Protein AF-A0A829WAQ4-F1 (afdb_monomer_lite)

Foldseek 3Di:
DDDDQDEEEFECPVHLLVRLVVCVVVVGLDYHYDQPDPVDDDGDDDDPCRVVSNVVSNVVSPHD

Sequence (64 aa):
MKELSIGTHLSVAKGYAALAKDAVQIGANTFQLFIRNPRRARAKELKPGEIETFLDILQKHGWS

Organism: NCBI:txid1531

Secondary structure (DSSP, 8-state):
-PPP--EEE---TT-HHHHHHHHHHTT-SEEE--SB-TT-SPBPPPPTTHHHHHHHHHHHTT--

pLDDT: mean 91.69, std 7.32, range [57.19, 98.19]

Radius of gyration: 12.55 Å; chains: 1; bounding box: 34×22×32 Å

Structure (mmCIF, N/CA/C/O backbone):
data_AF-A0A829WAQ4-F1
#
_entry.id   AF-A0A829WAQ4-F1
#
loop_
_atom_site.group_PDB
_atom_site.id
_atom_site.type_symbol
_atom_site.label_atom_id
_atom_site.label_alt_id
_atom_site.label_comp_id
_atom_site.label_asym_id
_atom_site.label_entity_id
_atom_site.label_seq_id
_atom_site.pdbx_PDB_ins_code
_atom_site.Cartn_x
_atom_site.Cartn_y
_atom_site.Cartn_z
_atom_site.occupancy
_atom_site.B_iso_or_equiv
_atom_site.auth_seq_id
_atom_site.auth_comp_id
_atom_site.auth_asym_id
_atom_site.auth_atom_id
_atom_site.pdbx_PDB_model_num
ATOM 1 N N . MET A 1 1 ? -14.224 13.730 14.428 1.00 57.19 1 MET A N 1
ATOM 2 C CA . MET A 1 1 ? -12.839 13.543 14.917 1.00 57.19 1 MET A CA 1
ATOM 3 C C . MET A 1 1 ? -12.005 13.071 13.741 1.00 57.19 1 MET A C 1
ATOM 5 O O . MET A 1 1 ? -12.527 12.286 12.961 1.00 57.19 1 MET A O 1
ATOM 9 N N . LYS A 1 2 ? -10.787 13.588 13.552 1.00 74.94 2 LYS A N 1
ATOM 10 C CA . LYS A 1 2 ? -9.908 13.133 12.465 1.00 74.94 2 LYS A CA 1
ATOM 11 C C . LYS A 1 2 ? -9.352 11.758 12.840 1.00 74.94 2 LYS A C 1
ATOM 13 O O . LYS A 1 2 ? -8.873 11.598 13.960 1.00 74.94 2 LYS A O 1
ATOM 18 N N . GLU A 1 3 ? -9.465 10.788 11.944 1.00 85.25 3 GLU A N 1
ATOM 19 C CA . GLU A 1 3 ? -8.915 9.450 12.160 1.00 85.25 3 GLU A CA 1
ATOM 20 C C . GLU A 1 3 ? -7.381 9.517 12.259 1.00 85.25 3 GLU A C 1
ATOM 22 O O . GLU A 1 3 ? -6.740 10.290 11.539 1.00 85.25 3 GLU A O 1
ATOM 27 N N . LEU A 1 4 ? -6.786 8.765 13.192 1.00 92.81 4 LEU A N 1
ATOM 28 C CA . LEU A 1 4 ? -5.330 8.682 13.321 1.00 92.81 4 LEU A CA 1
ATOM 29 C C . LEU A 1 4 ? -4.769 7.846 12.172 1.00 92.81 4 LEU A C 1
ATOM 31 O O . LEU A 1 4 ? -5.238 6.737 11.935 1.00 92.81 4 LEU A O 1
ATOM 35 N N . SER A 1 5 ? -3.736 8.352 11.503 1.00 94.62 5 SER A N 1
ATOM 36 C CA . SER A 1 5 ? -3.028 7.609 10.462 1.00 94.62 5 SER A CA 1
ATOM 37 C C . SER A 1 5 ? -2.040 6.626 11.096 1.00 94.62 5 SER A C 1
ATOM 39 O O . SER A 1 5 ? -1.002 7.040 11.614 1.00 94.62 5 SER A O 1
ATOM 41 N N . ILE A 1 6 ? -2.366 5.335 11.069 1.00 96.25 6 ILE A N 1
ATOM 42 C CA . ILE A 1 6 ? -1.591 4.242 11.659 1.00 96.25 6 ILE A CA 1
ATOM 43 C C . ILE A 1 6 ? -1.241 3.217 10.577 1.00 96.25 6 ILE A C 1
ATOM 45 O O . ILE A 1 6 ? -2.082 2.782 9.788 1.00 96.25 6 ILE A O 1
ATOM 49 N N . GLY A 1 7 ? 0.034 2.839 10.540 1.00 96.50 7 GLY A N 1
ATOM 50 C CA . GLY A 1 7 ? 0.565 1.940 9.531 1.00 96.50 7 GLY A CA 1
ATOM 51 C C . GLY A 1 7 ? 2.024 1.580 9.755 1.00 96.50 7 GLY A C 1
ATOM 52 O O . GLY A 1 7 ? 2.619 1.913 10.778 1.00 96.50 7 GLY A O 1
ATOM 53 N N . THR A 1 8 ? 2.609 0.897 8.774 1.00 98.12 8 THR A N 1
ATOM 54 C CA . THR A 1 8 ? 4.011 0.468 8.807 1.00 98.12 8 THR A CA 1
ATOM 55 C C . THR A 1 8 ? 4.670 0.619 7.439 1.00 98.12 8 THR A C 1
ATOM 57 O O . THR A 1 8 ? 4.042 0.996 6.445 1.00 98.12 8 THR A O 1
ATOM 60 N N . HIS A 1 9 ? 5.967 0.340 7.389 1.00 97.19 9 HIS A N 1
ATOM 61 C CA . HIS A 1 9 ? 6.687 0.238 6.136 1.00 97.19 9 HIS A CA 1
ATOM 62 C C . HIS A 1 9 ? 6.326 -1.070 5.417 1.00 97.19 9 HIS A C 1
ATOM 64 O O . HIS A 1 9 ? 6.556 -2.154 5.953 1.00 97.19 9 HIS A O 1
ATOM 70 N N . LEU A 1 10 ? 5.790 -0.971 4.198 1.00 96.75 10 LEU A N 1
ATOM 71 C CA . LEU A 1 10 ? 5.370 -2.114 3.388 1.00 96.75 10 LEU A CA 1
ATOM 72 C C . LEU A 1 10 ? 6.213 -2.253 2.119 1.00 96.75 10 LEU A C 1
ATOM 74 O O . LEU A 1 10 ? 6.645 -1.281 1.494 1.00 96.75 10 LEU A O 1
ATOM 78 N N . SER A 1 11 ? 6.442 -3.504 1.727 1.00 92.75 11 SER A N 1
ATOM 79 C CA . SER A 1 11 ? 7.237 -3.840 0.550 1.00 92.75 11 SER A CA 1
ATOM 80 C C . SER A 1 11 ? 6.396 -3.796 -0.723 1.00 92.75 11 SER A C 1
ATOM 82 O O . SER A 1 11 ? 5.409 -4.511 -0.853 1.00 92.75 11 SER A O 1
ATOM 84 N N . VAL A 1 12 ? 6.850 -3.042 -1.728 1.00 92.38 12 VAL A N 1
ATOM 85 C CA . VAL A 1 12 ? 6.247 -3.023 -3.077 1.00 92.38 12 VAL A CA 1
ATOM 86 C C . VAL A 1 12 ? 6.815 -4.118 -4.000 1.00 92.38 12 VAL A C 1
ATOM 88 O O . VAL A 1 12 ? 6.502 -4.189 -5.193 1.00 92.38 12 VAL A O 1
ATOM 91 N N . ALA A 1 13 ? 7.660 -5.018 -3.476 1.00 89.56 13 ALA A N 1
ATOM 92 C CA . ALA A 1 13 ? 8.348 -6.033 -4.280 1.00 89.56 13 ALA A CA 1
ATOM 93 C C . ALA A 1 13 ? 7.371 -6.908 -5.087 1.00 89.56 13 ALA A C 1
ATOM 95 O O . ALA A 1 13 ? 7.607 -7.169 -6.270 1.00 89.56 13 ALA A O 1
ATOM 96 N N . LYS A 1 14 ? 6.229 -7.269 -4.488 1.00 91.19 14 LYS A N 1
ATOM 97 C CA . LYS A 1 14 ? 5.168 -8.071 -5.121 1.00 91.19 14 LYS A CA 1
ATOM 98 C C . LYS A 1 14 ? 4.180 -7.256 -5.973 1.00 91.19 14 LYS A C 1
ATOM 100 O O . LYS A 1 14 ? 3.343 -7.850 -6.639 1.00 91.19 14 LYS A O 1
ATOM 105 N N . GLY A 1 15 ? 4.327 -5.930 -6.036 1.00 91.06 15 GLY A N 1
ATOM 106 C CA . GLY A 1 15 ? 3.438 -5.023 -6.778 1.00 91.06 15 GLY A CA 1
ATOM 107 C C . GLY A 1 15 ? 2.491 -4.248 -5.866 1.00 91.06 15 GLY A C 1
ATOM 108 O O . GLY A 1 15 ? 2.355 -4.573 -4.684 1.00 9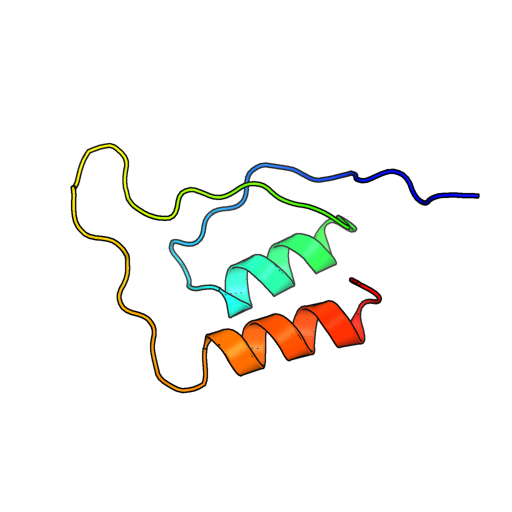1.06 15 GLY A O 1
ATOM 109 N N . TYR A 1 16 ? 1.850 -3.218 -6.413 1.00 94.38 16 TYR A N 1
ATOM 110 C CA . TYR A 1 16 ? 1.026 -2.290 -5.629 1.00 94.38 16 TYR A CA 1
ATOM 111 C C . TYR A 1 16 ? -0.246 -2.951 -5.090 1.00 94.38 16 TYR A C 1
ATOM 113 O O . TYR A 1 16 ? -0.592 -2.757 -3.930 1.00 94.38 16 TYR A O 1
ATOM 121 N N . ALA A 1 17 ? -0.892 -3.819 -5.873 1.00 94.31 17 ALA A N 1
ATOM 122 C CA . ALA A 1 17 ? -2.073 -4.551 -5.412 1.00 94.31 17 ALA A CA 1
ATOM 123 C C . ALA A 1 17 ? -1.773 -5.481 -4.221 1.00 94.31 17 ALA A C 1
ATOM 125 O O . ALA A 1 17 ? -2.604 -5.631 -3.330 1.00 94.31 17 ALA A O 1
ATOM 126 N N . ALA A 1 18 ? -0.585 -6.099 -4.187 1.00 95.25 18 ALA A N 1
ATOM 127 C CA . ALA A 1 18 ? -0.158 -6.901 -3.041 1.00 95.25 18 ALA A CA 1
ATOM 128 C C . ALA A 1 18 ? 0.080 -6.016 -1.809 1.00 95.25 18 ALA A C 1
ATOM 130 O O . ALA A 1 18 ? -0.403 -6.338 -0.733 1.00 95.25 18 ALA A O 1
ATOM 131 N N . LEU A 1 19 ? 0.733 -4.864 -1.995 1.00 96.25 19 LEU A N 1
ATOM 132 C CA . LEU A 1 19 ? 0.946 -3.883 -0.932 1.00 96.25 19 LEU A CA 1
ATOM 133 C C . LEU A 1 19 ? -0.379 -3.376 -0.332 1.00 96.25 19 LEU A C 1
ATOM 135 O O . LEU A 1 19 ? -0.492 -3.293 0.887 1.00 96.25 19 LEU A O 1
ATOM 139 N N . ALA A 1 20 ? -1.391 -3.085 -1.159 1.00 97.19 20 ALA A N 1
ATOM 140 C CA . ALA A 1 20 ? -2.707 -2.664 -0.671 1.00 97.19 20 ALA A CA 1
ATOM 141 C C . ALA A 1 20 ? -3.406 -3.771 0.132 1.00 97.19 20 ALA A C 1
ATOM 143 O O . ALA A 1 20 ? -3.978 -3.498 1.184 1.00 97.19 20 ALA A O 1
ATOM 144 N N . LYS A 1 21 ? -3.322 -5.029 -0.325 1.00 97.44 21 LYS A N 1
ATOM 145 C CA . LYS A 1 21 ? -3.857 -6.182 0.418 1.00 97.44 21 LYS A CA 1
ATOM 146 C C . LYS A 1 21 ? -3.164 -6.358 1.765 1.00 97.44 21 LYS A C 1
ATOM 148 O O . LYS A 1 21 ? -3.853 -6.551 2.759 1.00 97.44 21 LYS A O 1
ATOM 153 N N . ASP A 1 22 ? -1.838 -6.241 1.800 1.00 98.19 22 ASP A N 1
ATOM 154 C CA . ASP A 1 22 ? -1.066 -6.332 3.040 1.00 98.19 22 ASP A CA 1
ATOM 155 C C . ASP A 1 22 ? -1.476 -5.214 4.017 1.00 98.19 22 ASP A C 1
ATOM 157 O O . ASP A 1 22 ? -1.697 -5.487 5.194 1.00 98.19 22 ASP A O 1
ATOM 161 N N . ALA A 1 23 ? -1.650 -3.975 3.532 1.00 98.19 23 ALA A N 1
ATOM 162 C CA . ALA A 1 23 ? -2.090 -2.836 4.344 1.00 98.19 23 ALA A CA 1
ATOM 163 C C . ALA A 1 23 ? -3.481 -3.055 4.961 1.00 98.19 23 ALA A C 1
ATOM 165 O O . ALA A 1 23 ? -3.672 -2.843 6.159 1.00 98.19 23 ALA A O 1
ATOM 166 N N . VAL A 1 24 ? -4.434 -3.531 4.158 1.00 97.75 24 VAL A N 1
ATOM 167 C CA . VAL A 1 24 ? -5.786 -3.878 4.617 1.00 97.75 24 VAL A CA 1
ATOM 168 C C . VAL A 1 24 ? -5.745 -5.019 5.633 1.00 97.75 24 VAL A C 1
ATOM 170 O O . VAL A 1 24 ? -6.396 -4.942 6.672 1.00 97.75 24 VAL A O 1
ATOM 173 N N . GLN A 1 25 ? -4.962 -6.066 5.364 1.00 98.06 25 GLN A N 1
ATOM 174 C CA . GLN A 1 25 ? -4.876 -7.252 6.217 1.00 98.06 25 GLN A CA 1
ATOM 175 C C . GLN A 1 25 ? -4.389 -6.920 7.634 1.00 98.06 25 GLN A C 1
ATOM 177 O O . GLN A 1 25 ? -4.828 -7.553 8.593 1.00 98.06 25 GLN A O 1
ATOM 182 N N . ILE A 1 26 ? -3.495 -5.937 7.774 1.00 97.56 26 ILE A N 1
ATOM 183 C CA . ILE A 1 26 ? -2.985 -5.494 9.080 1.00 97.56 26 ILE A CA 1
ATOM 184 C C . ILE A 1 26 ? -3.834 -4.388 9.726 1.00 97.56 26 ILE A C 1
ATOM 186 O O . ILE A 1 26 ? -3.460 -3.890 10.785 1.00 97.56 26 ILE A O 1
ATOM 190 N N . GLY A 1 27 ? -4.945 -3.982 9.101 1.00 96.00 27 GLY A N 1
ATOM 191 C CA . GLY A 1 27 ? -5.800 -2.902 9.597 1.00 96.00 27 GLY A CA 1
ATOM 192 C C . GLY A 1 27 ? -5.137 -1.522 9.564 1.00 96.00 27 GLY A C 1
ATOM 193 O O . GLY A 1 27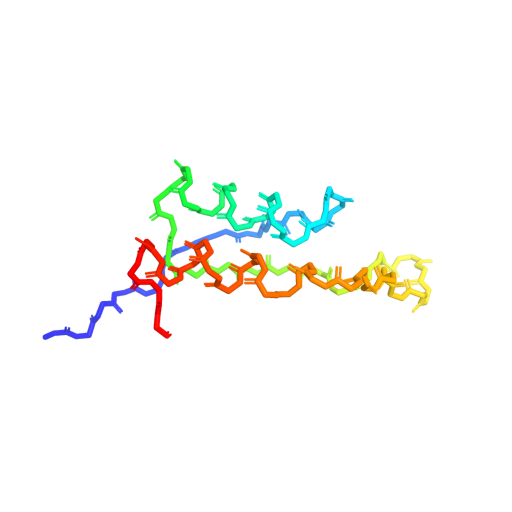 ? -5.465 -0.669 10.384 1.00 96.00 27 GLY A O 1
ATOM 194 N N . ALA A 1 28 ? -4.179 -1.304 8.659 1.00 96.94 28 ALA A N 1
ATOM 195 C CA . ALA A 1 28 ? -3.580 0.010 8.471 1.00 96.94 28 ALA A CA 1
ATOM 196 C C . ALA A 1 28 ? -4.530 0.937 7.696 1.00 96.94 28 ALA A C 1
ATOM 198 O O . ALA A 1 28 ? -5.374 0.477 6.927 1.00 96.94 28 ALA A O 1
ATOM 199 N N . ASN A 1 29 ? -4.341 2.245 7.862 1.00 95.56 29 ASN A N 1
ATOM 200 C CA . ASN A 1 29 ? -4.972 3.300 7.051 1.00 95.56 29 ASN A CA 1
ATOM 201 C C . ASN A 1 29 ? -3.933 4.289 6.473 1.00 95.56 29 ASN A C 1
ATOM 203 O O . ASN A 1 29 ? -4.268 5.304 5.866 1.00 95.56 29 ASN A O 1
ATOM 207 N N . THR A 1 30 ? -2.646 3.991 6.664 1.00 95.88 30 THR A N 1
ATOM 208 C CA . THR A 1 30 ? -1.515 4.624 5.982 1.00 95.88 30 THR A CA 1
ATOM 209 C C . THR A 1 30 ? -0.379 3.610 5.822 1.00 95.88 30 THR A C 1
ATOM 211 O O . THR A 1 30 ? -0.370 2.564 6.469 1.00 95.88 30 THR A O 1
ATOM 214 N N . PHE A 1 31 ? 0.600 3.881 4.967 1.00 96.81 31 PHE A N 1
ATOM 215 C CA . PHE A 1 31 ? 1.835 3.100 4.894 1.00 96.81 31 PHE A CA 1
ATOM 216 C C . PHE A 1 31 ? 2.964 3.949 4.325 1.00 96.81 31 PHE A C 1
ATOM 218 O O . PHE A 1 31 ? 2.752 4.970 3.671 1.00 96.81 31 PHE A O 1
ATOM 225 N N . GLN A 1 32 ? 4.186 3.469 4.517 1.00 97.06 32 GLN A N 1
ATOM 226 C CA . GLN A 1 32 ? 5.363 3.983 3.828 1.00 97.06 32 GLN A CA 1
ATOM 227 C C . GLN A 1 32 ? 5.918 2.898 2.906 1.00 97.06 32 GLN A C 1
ATOM 229 O O . GLN A 1 32 ? 5.963 1.733 3.286 1.00 97.06 32 GLN A O 1
ATOM 234 N N . LEU A 1 33 ? 6.424 3.265 1.730 1.00 94.38 33 LEU A N 1
ATOM 235 C CA . LEU A 1 33 ? 7.130 2.342 0.837 1.00 94.38 33 LEU A CA 1
ATOM 236 C C . LEU A 1 33 ? 8.385 2.987 0.249 1.00 94.38 33 LEU A C 1
ATOM 238 O O . LEU A 1 33 ? 8.545 4.206 0.273 1.00 94.38 33 LEU A O 1
ATOM 242 N N . PHE A 1 34 ? 9.255 2.167 -0.334 1.00 90.69 34 PHE A N 1
ATOM 243 C CA . PHE A 1 34 ? 10.305 2.650 -1.225 1.00 90.69 34 PHE A CA 1
ATOM 244 C C . PHE A 1 34 ? 9.873 2.495 -2.683 1.00 90.69 34 PHE A C 1
ATOM 246 O O . PHE A 1 34 ? 9.569 1.391 -3.127 1.00 90.69 34 PHE A O 1
ATOM 253 N N . ILE A 1 35 ? 9.921 3.581 -3.456 1.00 86.94 35 ILE A N 1
ATOM 254 C CA . ILE A 1 35 ? 9.599 3.580 -4.899 1.00 86.94 35 ILE A CA 1
ATOM 255 C C . ILE A 1 35 ? 10.630 2.819 -5.755 1.00 86.94 35 ILE A C 1
ATOM 257 O O . ILE A 1 35 ? 10.386 2.497 -6.917 1.00 86.94 35 ILE A O 1
ATOM 261 N N . ARG A 1 36 ? 11.806 2.533 -5.184 1.00 85.94 36 ARG A N 1
ATOM 262 C CA . ARG A 1 36 ? 12.891 1.769 -5.808 1.00 85.94 36 ARG A CA 1
ATOM 263 C C . ARG A 1 36 ? 13.763 1.102 -4.751 1.00 85.94 36 ARG A C 1
ATOM 265 O O . ARG A 1 36 ? 13.788 1.519 -3.598 1.00 85.94 36 ARG A O 1
ATOM 272 N N . ASN A 1 37 ? 14.543 0.108 -5.163 1.00 82.69 37 ASN A N 1
ATOM 273 C CA . ASN A 1 37 ? 15.586 -0.457 -4.310 1.00 82.69 37 ASN A CA 1
ATOM 274 C C . ASN A 1 37 ? 16.638 0.633 -4.001 1.00 82.69 37 ASN A C 1
ATOM 276 O O . ASN A 1 37 ? 17.181 1.203 -4.943 1.00 82.69 37 ASN A O 1
ATOM 280 N N . PRO A 1 38 ? 16.989 0.927 -2.737 1.00 80.44 38 PRO A N 1
ATOM 281 C CA . PRO A 1 38 ? 17.962 1.977 -2.416 1.00 80.44 38 PRO A CA 1
ATOM 282 C C . PRO A 1 38 ? 19.342 1.743 -3.053 1.00 80.44 38 PRO A C 1
ATOM 284 O O . PRO A 1 38 ? 20.050 2.705 -3.338 1.00 80.44 38 PRO A O 1
ATOM 287 N N . ARG A 1 39 ? 19.692 0.487 -3.366 1.00 87.25 39 ARG A N 1
ATOM 288 C CA . ARG A 1 39 ? 20.944 0.107 -4.043 1.00 87.25 39 ARG A CA 1
ATOM 289 C C . ARG A 1 39 ? 20.878 0.184 -5.576 1.00 87.25 39 ARG A C 1
ATOM 291 O O . ARG A 1 39 ? 21.891 -0.045 -6.229 1.00 87.25 39 ARG A O 1
ATOM 298 N N . ARG A 1 40 ? 19.709 0.442 -6.181 1.00 85.25 40 ARG A N 1
ATOM 299 C CA . ARG A 1 40 ? 19.515 0.448 -7.645 1.00 85.25 40 ARG A CA 1
ATOM 300 C C . ARG A 1 40 ? 18.684 1.668 -8.076 1.00 85.25 40 ARG A C 1
ATOM 302 O O . ARG A 1 40 ? 17.678 1.998 -7.462 1.00 85.25 40 ARG A O 1
ATOM 309 N N . ALA A 1 41 ? 19.089 2.362 -9.139 1.00 81.75 41 ALA A N 1
ATOM 310 C CA . ALA A 1 41 ? 18.442 3.624 -9.529 1.00 81.75 41 ALA A CA 1
ATOM 311 C C . ALA A 1 41 ? 17.043 3.446 -10.153 1.00 81.75 41 ALA A C 1
ATOM 313 O O . ALA A 1 41 ? 16.208 4.341 -10.063 1.00 81.75 41 ALA A O 1
ATOM 314 N N . ARG A 1 42 ? 16.777 2.293 -10.778 1.00 85.19 42 ARG A N 1
ATOM 315 C CA . ARG A 1 42 ? 15.543 2.060 -11.538 1.00 85.19 42 ARG A CA 1
ATOM 316 C C . ARG A 1 42 ? 14.369 1.745 -10.605 1.00 85.19 42 ARG A C 1
ATOM 318 O O . ARG A 1 42 ? 14.457 0.820 -9.796 1.00 85.19 42 ARG A O 1
ATOM 325 N N . ALA A 1 43 ? 13.285 2.504 -10.746 1.00 83.44 43 ALA A N 1
ATOM 326 C CA . ALA A 1 43 ? 11.994 2.178 -10.149 1.00 83.44 43 ALA A CA 1
ATOM 327 C C . ALA A 1 43 ? 11.390 0.930 -10.806 1.00 83.44 43 ALA A C 1
ATOM 329 O O . ALA A 1 43 ? 11.792 0.527 -11.900 1.00 83.44 43 ALA A O 1
ATOM 330 N N . LYS A 1 44 ? 10.435 0.299 -10.127 1.00 78.81 44 LYS A N 1
ATOM 331 C CA . LYS A 1 44 ? 9.686 -0.806 -10.724 1.00 78.81 44 LYS A CA 1
ATOM 332 C C . LYS A 1 44 ? 8.818 -0.266 -11.866 1.00 78.81 44 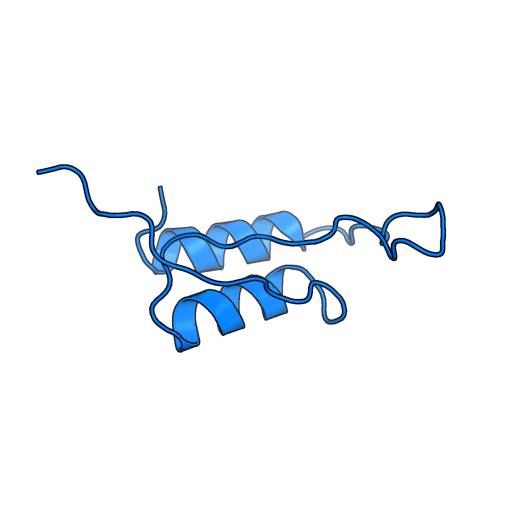LYS A C 1
ATOM 334 O O . LYS A 1 44 ? 8.268 0.824 -11.756 1.00 78.81 44 LYS A O 1
ATOM 339 N N . GLU A 1 45 ? 8.726 -1.017 -12.956 1.00 85.56 45 GLU A N 1
ATOM 340 C CA . GLU A 1 45 ? 7.821 -0.694 -14.058 1.00 85.56 45 GLU A CA 1
ATOM 341 C C . GLU A 1 45 ? 6.368 -0.874 -13.605 1.00 85.56 45 GLU A C 1
ATOM 343 O O . GLU A 1 45 ? 6.041 -1.879 -12.969 1.00 85.56 45 GLU A O 1
ATOM 348 N N . LEU A 1 46 ? 5.521 0.108 -13.914 1.00 87.25 46 LEU A N 1
ATOM 349 C CA . LEU A 1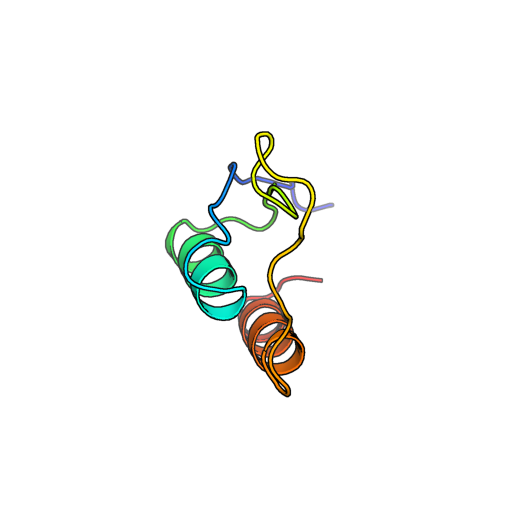 46 ? 4.085 0.048 -13.661 1.00 87.25 46 LEU A CA 1
ATOM 350 C C . LEU A 1 46 ? 3.412 -0.698 -14.805 1.00 87.25 46 LEU A C 1
ATOM 352 O O . LEU A 1 46 ? 3.516 -0.285 -15.961 1.00 87.25 46 LEU A O 1
ATOM 356 N N . LYS A 1 47 ? 2.710 -1.785 -14.488 1.00 87.50 47 LYS A N 1
ATOM 357 C CA . LYS A 1 47 ? 1.896 -2.475 -15.489 1.00 87.50 47 LYS A CA 1
ATOM 358 C C . LYS A 1 47 ? 0.582 -1.716 -15.716 1.00 87.50 47 LYS A C 1
ATOM 360 O O . LYS A 1 47 ? 0.051 -1.143 -14.762 1.00 87.50 47 LYS A O 1
ATOM 365 N N . PRO A 1 48 ? 0.015 -1.750 -16.936 1.00 91.75 48 PRO A N 1
ATOM 366 C CA . PRO A 1 48 ? -1.330 -1.231 -17.174 1.00 91.75 48 PRO A CA 1
ATOM 367 C C . PRO A 1 48 ? -2.340 -1.852 -16.195 1.00 91.75 48 PRO A C 1
ATOM 369 O O . PRO A 1 48 ? -2.313 -3.067 -15.989 1.00 91.75 48 PRO A O 1
ATOM 372 N N . GLY A 1 49 ? -3.207 -1.046 -15.579 1.00 92.94 49 GLY A N 1
ATOM 373 C CA . GLY A 1 49 ? -4.227 -1.527 -14.636 1.00 92.94 49 GLY A CA 1
ATOM 374 C C . GLY A 1 49 ? -3.749 -1.736 -13.190 1.00 92.94 49 GLY A C 1
ATOM 375 O O . GLY A 1 49 ? -4.567 -2.008 -12.304 1.00 92.94 49 GLY A O 1
ATOM 376 N N . GLU A 1 50 ? -2.440 -1.661 -12.916 1.00 91.31 50 GLU A N 1
ATOM 377 C CA . GLU A 1 50 ? -1.893 -1.949 -11.581 1.00 91.31 50 GLU A CA 1
ATOM 378 C C . GLU A 1 50 ? -2.278 -0.877 -10.555 1.00 91.31 50 GLU A C 1
ATOM 380 O O . GLU A 1 50 ? -2.611 -1.208 -9.414 1.00 91.31 50 GLU A O 1
ATOM 385 N N . ILE A 1 51 ? -2.269 0.394 -10.964 1.00 93.62 51 ILE A N 1
ATOM 386 C CA . ILE A 1 51 ? -2.643 1.515 -10.097 1.00 93.62 51 ILE A CA 1
ATOM 387 C C . ILE A 1 51 ? -4.151 1.532 -9.868 1.00 93.62 51 ILE A C 1
ATOM 389 O O . ILE A 1 51 ? -4.590 1.726 -8.740 1.00 93.62 51 ILE A O 1
ATOM 393 N N . GLU A 1 52 ? -4.942 1.252 -10.897 1.00 96.25 52 GLU A N 1
ATOM 394 C CA . GLU A 1 52 ? -6.398 1.160 -10.821 1.00 96.25 52 GLU A CA 1
ATOM 395 C C . GLU A 1 52 ? -6.821 0.071 -9.831 1.00 96.25 52 GLU A C 1
ATOM 397 O O . GLU A 1 52 ? -7.648 0.312 -8.956 1.00 96.25 52 GLU A O 1
ATOM 402 N N . THR A 1 53 ? -6.183 -1.102 -9.902 1.00 96.56 53 THR A N 1
ATOM 403 C CA . THR A 1 53 ? -6.425 -2.199 -8.952 1.00 96.56 53 THR A CA 1
ATOM 404 C C . THR A 1 53 ? -6.025 -1.808 -7.528 1.00 96.56 53 THR A C 1
ATOM 406 O O . THR A 1 53 ? -6.724 -2.132 -6.571 1.00 96.56 53 THR A O 1
ATOM 409 N N . PHE A 1 54 ? -4.892 -1.124 -7.367 1.00 96.44 54 PHE A N 1
ATOM 410 C CA . PHE A 1 54 ? -4.434 -0.633 -6.070 1.00 96.44 54 PHE A CA 1
ATOM 411 C C . PHE A 1 54 ? -5.425 0.371 -5.458 1.00 96.44 54 PHE A C 1
ATOM 413 O O . PHE A 1 54 ? -5.811 0.203 -4.302 1.00 96.44 54 PHE A O 1
ATOM 420 N N . LEU A 1 55 ? -5.881 1.358 -6.235 1.00 96.12 55 LEU A N 1
ATOM 421 C CA . LEU A 1 55 ? -6.841 2.369 -5.788 1.00 96.12 55 LEU A CA 1
ATOM 422 C C . LEU A 1 55 ? -8.199 1.750 -5.440 1.00 96.12 55 LEU A C 1
ATOM 424 O O . LEU A 1 55 ? -8.754 2.079 -4.395 1.00 96.12 55 LEU A O 1
ATOM 428 N N . ASP A 1 56 ? -8.696 0.816 -6.256 1.00 97.69 56 ASP A N 1
ATOM 429 C CA . ASP A 1 56 ? -9.952 0.099 -6.002 1.00 97.69 56 ASP A CA 1
ATOM 430 C C . ASP A 1 56 ? -9.909 -0.689 -4.682 1.00 97.69 56 ASP A C 1
ATOM 432 O O . ASP A 1 56 ? -10.856 -0.634 -3.895 1.00 97.69 56 ASP A O 1
ATOM 436 N N . ILE A 1 57 ? -8.792 -1.370 -4.384 1.00 97.62 57 ILE A N 1
ATOM 437 C CA . ILE A 1 57 ? -8.618 -2.070 -3.102 1.00 97.62 57 ILE A CA 1
ATOM 438 C C . ILE A 1 57 ? -8.681 -1.078 -1.940 1.00 97.62 57 ILE A C 1
ATOM 440 O O . ILE A 1 57 ? -9.392 -1.338 -0.972 1.00 97.62 57 ILE A O 1
ATOM 444 N N . LEU A 1 58 ? -7.963 0.043 -2.015 1.00 96.75 58 LEU A N 1
ATOM 445 C CA . LEU A 1 58 ? -7.930 1.025 -0.930 1.00 96.75 58 LEU A CA 1
ATOM 446 C C . LEU A 1 58 ? -9.300 1.692 -0.714 1.00 96.75 58 LEU A C 1
ATOM 448 O O . LEU A 1 58 ? -9.787 1.727 0.419 1.00 96.75 58 LEU A O 1
ATOM 452 N N . GLN A 1 59 ? -9.970 2.125 -1.787 1.00 96.06 59 GLN A N 1
ATOM 453 C CA . GLN A 1 59 ? -11.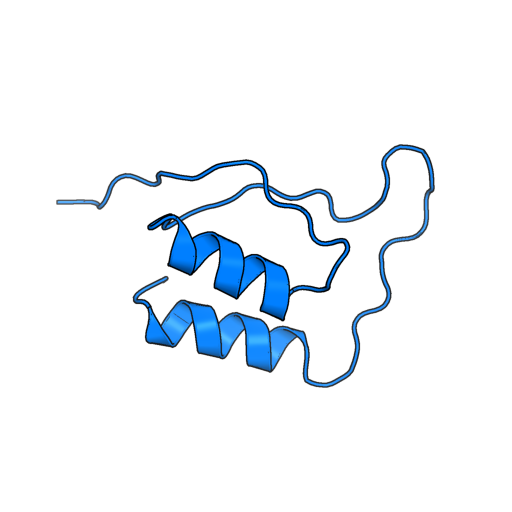311 2.719 -1.712 1.00 96.06 59 GLN A CA 1
ATOM 454 C C . GLN A 1 59 ? -12.338 1.763 -1.101 1.00 96.06 59 GLN A C 1
ATOM 456 O O . GLN A 1 59 ? -13.109 2.166 -0.230 1.00 96.06 59 GLN A O 1
ATOM 461 N N . LYS A 1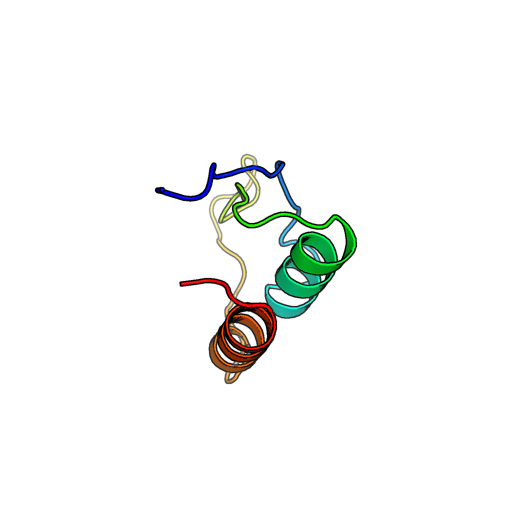 60 ? -12.325 0.481 -1.495 1.00 97.00 60 LYS A N 1
ATOM 462 C CA . LYS A 1 60 ? -13.220 -0.545 -0.926 1.00 97.00 60 LYS A CA 1
ATOM 463 C C . LYS A 1 60 ? -13.045 -0.741 0.581 1.00 97.00 60 LYS A C 1
ATOM 465 O O . LYS A 1 60 ? -13.965 -1.239 1.222 1.00 97.00 60 LYS A O 1
ATOM 470 N N . HIS A 1 61 ? -11.902 -0.347 1.139 1.00 95.88 61 HIS A N 1
ATOM 471 C CA . HIS A 1 61 ? -11.587 -0.475 2.562 1.00 95.88 61 HIS A CA 1
ATOM 472 C C . HIS A 1 61 ? -11.554 0.874 3.296 1.00 95.88 61 HIS A C 1
ATOM 474 O O . HIS A 1 61 ? -10.991 0.960 4.383 1.00 95.88 61 HIS A O 1
ATOM 480 N N . GLY A 1 62 ? -12.163 1.920 2.728 1.00 92.56 62 GLY A N 1
ATOM 481 C CA . GLY A 1 62 ? -12.382 3.193 3.423 1.00 92.56 62 GLY A CA 1
ATOM 482 C C . GLY A 1 62 ? -11.178 4.133 3.458 1.00 92.56 62 GLY A C 1
ATOM 483 O O . GLY A 1 62 ? -11.175 5.079 4.239 1.00 92.56 62 GLY A O 1
ATOM 484 N N . TRP A 1 63 ? -10.167 3.902 2.620 1.00 92.12 63 TRP A N 1
ATOM 485 C CA . TRP A 1 63 ? -9.051 4.834 2.470 1.00 92.12 63 TRP A CA 1
ATOM 486 C C . TRP A 1 63 ? -9.484 6.032 1.611 1.00 92.12 63 TRP A C 1
ATOM 488 O O . TRP A 1 63 ? -10.132 5.850 0.576 1.00 92.12 63 TRP A O 1
ATOM 498 N N . SER A 1 64 ? -9.119 7.244 2.043 1.00 74.88 64 SER A N 1
ATOM 499 C CA . SER A 1 64 ? -9.485 8.531 1.423 1.00 74.88 64 SER A CA 1
ATOM 500 C C . SER A 1 64 ? -8.275 9.347 0.995 1.00 74.88 64 SER A C 1
ATOM 502 O O . SER A 1 64 ? -7.346 9.442 1.832 1.00 74.88 64 SER A O 1
#

InterPro domains:
  IPR036237 Xylose isomerase-like superfamily [SSF51658] (5-63)